Protein AF-A0A3C0HLQ2-F1 (afdb_m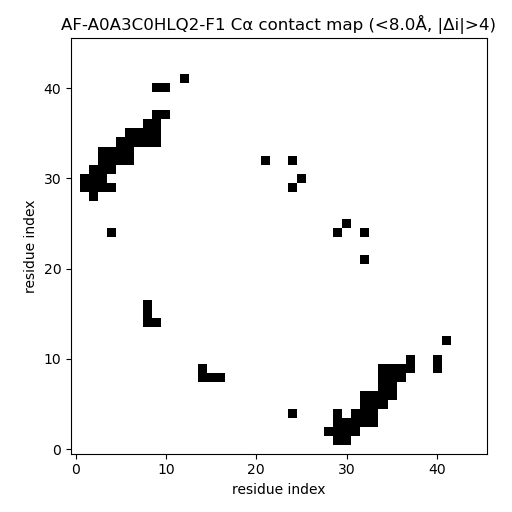onomer)

Radius of gyration: 13.45 Å; Cα contacts (8 Å, |Δi|>4): 44; chains: 1; bounding box: 34×13×40 Å

Solvent-accessible surface area (backbone atoms only — not comparable to full-atom values): 3146 Å² total; per-residue (Å²): 140,82,48,71,45,82,48,84,57,47,80,52,98,63,87,78,80,62,59,69,59,54,52,49,38,53,77,71,63,42,72,44,76,48,66,62,80,50,88,64,71,79,67,76,72,136

Foldseek 3Di:
DAAEAEDAQQQDPDRDDPVVVVVVCVVVRHPYYDYDHDPCSVVDDD

Nearest PDB structures (foldseek):
  4twg-assembly2_F  TM=4.830E-01  e=5.652E+00  Mycobacterium ulcerans Agy99
  3zr4-assembly3_E  TM=4.556E-01  e=4.009E+00  Thermotoga maritima

pLDDT: mean 87.14, std 10.88, range [67.25, 98.19]

Structure (mmCIF, N/CA/C/O backbone):
data_AF-A0A3C0HLQ2-F1
#
_entry.id   AF-A0A3C0HLQ2-F1
#
loop_
_atom_site.group_PDB
_atom_site.id
_atom_site.type_symbol
_atom_site.label_atom_id
_atom_site.label_alt_id
_atom_site.label_comp_id
_atom_site.label_asym_id
_atom_site.label_entity_id
_atom_site.label_seq_id
_atom_site.pdbx_PDB_ins_code
_atom_site.Cartn_x
_atom_site.Cartn_y
_atom_site.Cartn_z
_atom_site.occupancy
_atom_site.B_iso_or_equiv
_atom_site.auth_seq_id
_atom_site.auth_comp_id
_atom_site.auth_asym_id
_atom_site.auth_atom_id
_atom_site.pdbx_PDB_model_num
ATOM 1 N N . MET A 1 1 ? -2.517 4.250 19.701 1.00 85.81 1 MET A N 1
ATOM 2 C CA . MET A 1 1 ? -1.524 3.643 18.784 1.00 85.81 1 MET A CA 1
ATOM 3 C C . MET A 1 1 ? -2.136 3.589 17.386 1.00 85.81 1 MET A C 1
ATOM 5 O O . MET A 1 1 ? -3.328 3.319 17.313 1.00 85.81 1 MET A O 1
ATOM 9 N N . LYS A 1 2 ? -1.388 3.888 16.312 1.00 94.12 2 LYS A N 1
ATOM 10 C CA . LYS A 1 2 ? -1.865 3.834 14.911 1.00 94.12 2 LYS A CA 1
ATOM 11 C C . LYS A 1 2 ? -0.974 2.876 14.114 1.00 94.12 2 LYS A C 1
ATOM 13 O O . LYS A 1 2 ? 0.243 2.995 14.206 1.00 94.12 2 LYS A O 1
ATOM 18 N N . LEU A 1 3 ? -1.574 1.941 13.377 1.00 97.00 3 LEU A N 1
ATOM 19 C CA . LEU A 1 3 ? -0.867 0.948 12.559 1.00 97.00 3 LEU A CA 1
ATOM 20 C C . LEU A 1 3 ? -0.850 1.383 11.092 1.00 97.00 3 LEU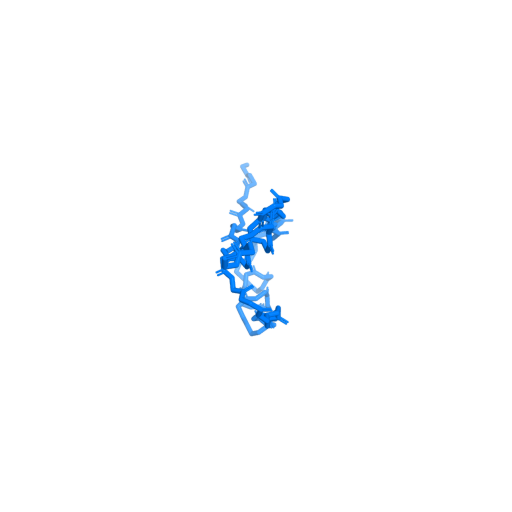 A C 1
ATOM 22 O O . LEU A 1 3 ? -1.869 1.846 10.584 1.00 97.00 3 LEU A O 1
ATOM 26 N N . GLY A 1 4 ? 0.291 1.220 10.427 1.00 96.88 4 GLY A N 1
ATOM 27 C CA . GLY A 1 4 ? 0.454 1.490 8.999 1.00 96.88 4 GLY A CA 1
ATOM 28 C C . GLY A 1 4 ? 0.967 0.257 8.258 1.00 96.88 4 GLY A C 1
ATOM 29 O O . GLY A 1 4 ? 1.777 -0.490 8.808 1.00 96.88 4 GLY A O 1
ATOM 30 N N . LEU A 1 5 ? 0.505 0.051 7.024 1.00 96.69 5 LEU A N 1
ATOM 31 C CA . LEU A 1 5 ? 0.936 -1.037 6.144 1.00 96.69 5 LEU A CA 1
ATOM 32 C C . LEU A 1 5 ? 1.831 -0.494 5.022 1.00 96.69 5 LEU A C 1
ATOM 34 O O . LEU A 1 5 ? 1.408 0.377 4.266 1.00 96.69 5 LEU A O 1
ATOM 38 N N . GLY A 1 6 ? 3.053 -1.016 4.911 1.00 94.81 6 GLY A N 1
ATOM 39 C CA . GLY A 1 6 ?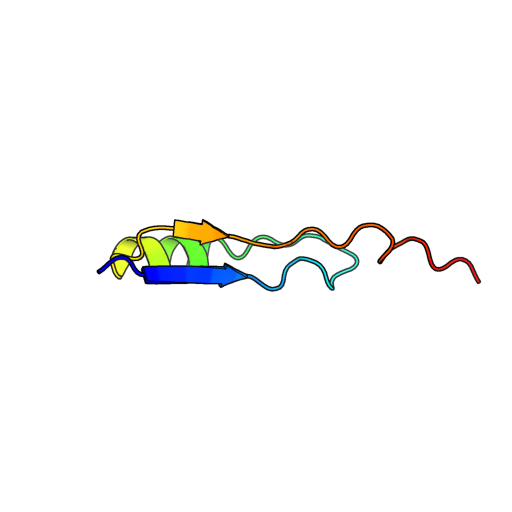 3.974 -0.707 3.814 1.00 94.81 6 GLY A CA 1
ATOM 40 C C . GLY A 1 6 ? 3.854 -1.720 2.675 1.00 94.81 6 GLY A C 1
ATOM 41 O O . GLY A 1 6 ? 3.929 -2.922 2.919 1.00 94.81 6 GLY A O 1
ATOM 42 N N . LEU A 1 7 ? 3.682 -1.242 1.442 1.00 92.88 7 LEU A N 1
ATOM 43 C CA . LEU A 1 7 ? 3.658 -2.049 0.220 1.00 92.88 7 LEU A CA 1
ATOM 44 C C . LEU A 1 7 ? 4.992 -1.935 -0.530 1.00 92.88 7 LEU A C 1
ATOM 46 O O . LEU A 1 7 ? 5.514 -0.834 -0.714 1.00 92.88 7 LEU A O 1
ATOM 50 N N . GLU A 1 8 ? 5.505 -3.052 -1.042 1.00 87.25 8 GLU A N 1
ATOM 51 C CA . GLU A 1 8 ? 6.752 -3.101 -1.821 1.00 87.25 8 GLU A CA 1
ATOM 52 C C . GLU A 1 8 ? 6.509 -2.981 -3.338 1.00 87.25 8 GLU A C 1
ATOM 54 O O . GLU A 1 8 ? 6.881 -3.859 -4.112 1.00 87.25 8 GLU A O 1
ATOM 59 N N . LEU A 1 9 ? 5.876 -1.890 -3.784 1.00 84.44 9 LEU A N 1
ATOM 60 C CA . LEU A 1 9 ? 5.533 -1.693 -5.204 1.00 84.44 9 LEU A CA 1
ATOM 61 C C . LEU A 1 9 ? 6.702 -1.167 -6.056 1.00 84.44 9 LEU A C 1
ATOM 63 O O . LEU A 1 9 ? 6.679 -1.272 -7.277 1.00 84.44 9 LEU A O 1
ATOM 67 N N . TYR A 1 10 ? 7.755 -0.651 -5.421 1.00 78.06 10 TYR A N 1
ATOM 68 C CA . TYR A 1 10 ? 8.880 0.026 -6.075 1.00 78.06 10 TYR A CA 1
ATOM 69 C C . TYR A 1 10 ? 9.870 -0.885 -6.814 1.00 78.06 10 TYR A C 1
ATOM 71 O O . TYR A 1 10 ? 10.796 -0.391 -7.452 1.00 78.06 10 TYR A O 1
ATOM 79 N N . ARG A 1 11 ? 9.742 -2.211 -6.691 1.00 73.50 11 ARG A N 1
ATOM 80 C CA . ARG A 1 11 ? 10.703 -3.179 -7.256 1.00 73.50 11 ARG A CA 1
ATOM 81 C C . ARG A 1 11 ? 10.275 -3.755 -8.604 1.00 73.50 11 ARG A C 1
ATOM 83 O O . ARG A 1 11 ? 11.040 -4.494 -9.219 1.00 73.50 11 ARG A O 1
ATOM 90 N N . ALA A 1 12 ? 9.049 -3.478 -9.035 1.00 72.94 12 ALA A N 1
ATOM 91 C CA . ALA A 1 12 ? 8.468 -4.083 -10.221 1.00 72.94 12 ALA A CA 1
ATOM 92 C C . ALA A 1 12 ? 8.589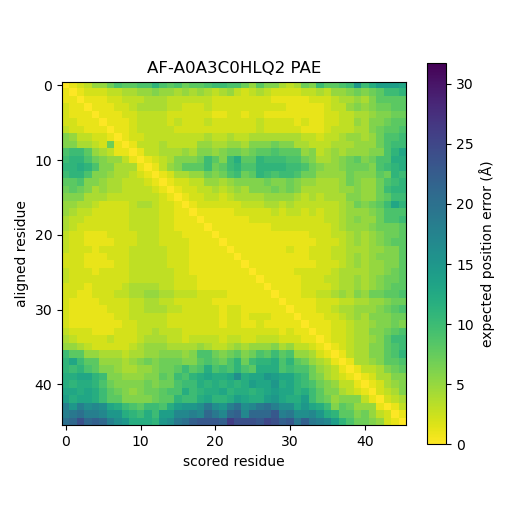 -3.156 -11.438 1.00 72.94 12 ALA A C 1
ATOM 94 O O . ALA A 1 12 ? 8.406 -1.948 -11.340 1.00 72.94 12 ALA A O 1
ATOM 95 N N . LYS A 1 13 ? 8.843 -3.746 -12.614 1.00 74.81 13 LYS A N 1
ATOM 96 C CA . LYS A 1 13 ? 8.810 -3.039 -13.909 1.00 74.81 13 LYS A CA 1
ATOM 97 C C . LYS A 1 13 ? 7.412 -2.493 -14.238 1.00 74.81 13 LYS A C 1
ATOM 99 O O . LYS A 1 13 ? 7.281 -1.517 -14.969 1.00 74.81 13 LYS A O 1
ATOM 104 N N . HIS A 1 14 ? 6.378 -3.157 -13.729 1.00 79.50 14 HIS A N 1
ATOM 105 C CA . HIS A 1 14 ? 4.980 -2.786 -13.891 1.00 79.50 14 HIS A CA 1
ATOM 106 C C . HIS A 1 14 ? 4.370 -2.544 -12.513 1.00 79.50 14 HIS A C 1
ATOM 108 O O . HIS A 1 14 ? 4.605 -3.317 -11.586 1.00 79.50 14 HIS A O 1
ATOM 114 N N . LEU A 1 15 ? 3.606 -1.460 -12.385 1.00 83.06 15 LEU A N 1
ATOM 115 C CA . LEU A 1 15 ? 2.927 -1.110 -11.146 1.00 83.06 15 LEU A CA 1
ATOM 116 C C . LEU A 1 15 ? 1.557 -1.791 -11.097 1.00 83.06 15 LEU A C 1
ATOM 118 O O . LEU A 1 15 ? 0.599 -1.294 -11.684 1.00 83.06 15 LEU A O 1
ATOM 122 N N . ASP A 1 16 ? 1.467 -2.889 -10.352 1.00 87.62 16 ASP A N 1
ATOM 123 C CA . ASP A 1 16 ? 0.201 -3.539 -10.016 1.00 87.62 16 ASP A CA 1
ATOM 124 C C . ASP A 1 16 ? -0.166 -3.230 -8.563 1.00 87.62 16 ASP A C 1
ATOM 126 O O . ASP A 1 16 ? 0.508 -3.657 -7.624 1.00 87.62 16 ASP A O 1
ATOM 130 N N . VAL A 1 17 ? -1.237 -2.460 -8.362 1.00 90.19 17 VAL A N 1
ATOM 131 C CA . VAL A 1 17 ? -1.698 -2.081 -7.019 1.00 90.19 17 VAL A CA 1
ATOM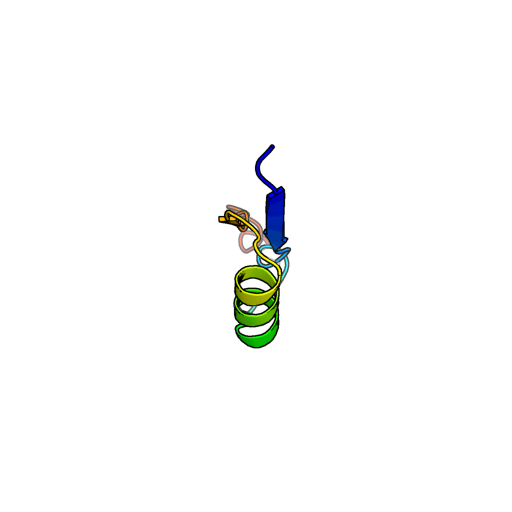 132 C C . VAL A 1 17 ? -2.571 -3.202 -6.434 1.00 90.19 17 VAL A C 1
ATOM 134 O O . VAL A 1 17 ? -3.633 -3.490 -6.991 1.00 90.19 17 VAL A O 1
ATOM 137 N N . PRO A 1 18 ? -2.202 -3.812 -5.288 1.00 92.94 18 PRO A N 1
ATOM 138 C CA . PRO A 1 18 ? -2.950 -4.918 -4.695 1.00 92.94 18 PRO A CA 1
ATOM 139 C C . PRO A 1 18 ? -4.178 -4.406 -3.924 1.00 92.94 18 PRO A C 1
ATOM 141 O O . PRO A 1 18 ? -4.178 -4.335 -2.693 1.00 92.94 18 PRO A O 1
ATOM 144 N N . LEU A 1 19 ? -5.239 -4.036 -4.647 1.00 95.19 19 LEU A N 1
ATOM 145 C CA . LEU A 1 19 ? -6.461 -3.452 -4.072 1.00 95.19 19 LEU A CA 1
ATOM 146 C C . LEU A 1 19 ? -7.124 -4.335 -3.007 1.00 95.19 19 LEU A C 1
ATOM 148 O O . LEU A 1 19 ? -7.647 -3.814 -2.019 1.00 95.19 19 LEU A O 1
ATOM 152 N N . ASP A 1 20 ? -7.055 -5.657 -3.158 1.00 97.25 20 ASP A N 1
ATOM 153 C CA . ASP A 1 20 ? -7.597 -6.596 -2.173 1.00 97.25 20 ASP A CA 1
ATOM 154 C C . ASP A 1 20 ? -6.877 -6.484 -0.824 1.00 97.25 20 ASP A C 1
ATOM 156 O O . ASP A 1 20 ? -7.515 -6.487 0.230 1.00 97.25 20 ASP A O 1
ATOM 160 N N . LEU A 1 21 ? -5.552 -6.308 -0.847 1.00 96.50 21 LEU A N 1
ATOM 161 C CA . LEU A 1 21 ? -4.746 -6.122 0.357 1.00 96.50 21 LEU A CA 1
ATOM 162 C C . LEU A 1 21 ? -5.023 -4.765 1.010 1.00 96.50 21 LEU A C 1
ATOM 164 O O . LEU A 1 21 ? -5.147 -4.690 2.231 1.00 96.50 21 LEU A O 1
ATOM 168 N N . VAL A 1 22 ? -5.168 -3.705 0.209 1.00 96.88 22 VAL A N 1
ATOM 169 C CA . VAL A 1 22 ? -5.553 -2.371 0.706 1.00 96.88 22 VAL A CA 1
ATOM 170 C C . VAL A 1 22 ? -6.919 -2.434 1.394 1.00 96.88 22 VAL A C 1
ATOM 172 O O . VAL A 1 22 ? -7.079 -1.945 2.510 1.00 96.88 22 VAL A O 1
ATOM 175 N N . THR A 1 23 ? -7.885 -3.104 0.767 1.00 97.88 23 THR A N 1
ATOM 176 C CA . THR A 1 23 ? -9.236 -3.285 1.314 1.00 97.88 23 THR A CA 1
A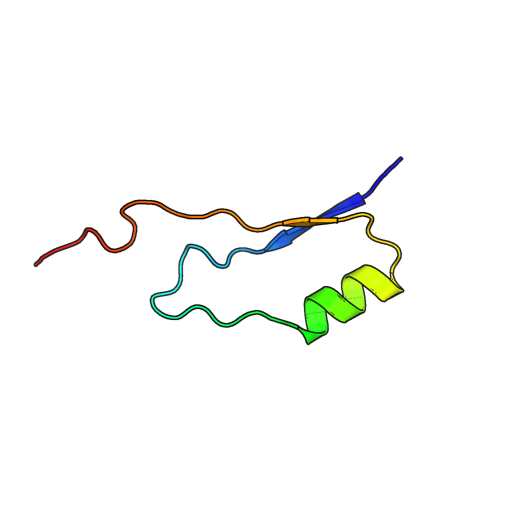TOM 177 C C . THR A 1 23 ? -9.218 -4.127 2.590 1.00 97.88 23 THR A C 1
ATOM 179 O O . THR A 1 23 ? -9.945 -3.841 3.542 1.00 97.88 23 THR A O 1
ATOM 182 N N . ALA A 1 24 ? -8.380 -5.164 2.648 1.00 98.06 24 ALA A N 1
ATOM 183 C CA . ALA A 1 24 ? -8.199 -5.955 3.859 1.00 98.06 24 ALA A CA 1
ATOM 184 C C . ALA A 1 24 ? -7.586 -5.122 4.997 1.00 98.06 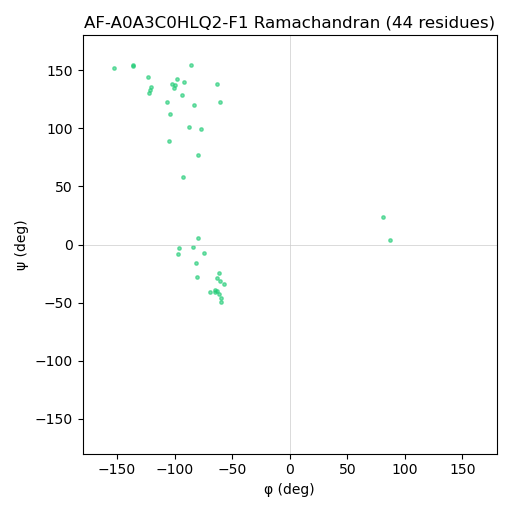24 ALA A C 1
ATOM 186 O O . ALA A 1 24 ? -8.044 -5.226 6.134 1.00 98.06 24 ALA A O 1
ATOM 187 N N . ALA A 1 25 ? -6.601 -4.271 4.701 1.00 97.81 25 ALA A N 1
ATOM 188 C CA . ALA A 1 25 ? -5.985 -3.382 5.683 1.00 97.81 25 ALA A CA 1
ATOM 189 C C . ALA A 1 25 ? -7.003 -2.397 6.283 1.00 97.81 25 ALA A C 1
ATOM 191 O O . ALA A 1 25 ? -7.041 -2.232 7.503 1.00 97.81 25 ALA A O 1
ATOM 192 N N . ASP A 1 26 ? -7.871 -1.814 5.450 1.00 97.00 26 ASP A N 1
ATOM 193 C CA . ASP A 1 26 ? -8.967 -0.944 5.898 1.00 97.00 26 ASP A CA 1
ATOM 194 C C . ASP A 1 26 ? -9.931 -1.685 6.841 1.00 97.00 26 ASP A C 1
ATOM 196 O O . ASP A 1 26 ? -10.169 -1.258 7.972 1.00 97.00 26 ASP A O 1
ATOM 200 N N . ARG A 1 27 ? -10.387 -2.884 6.447 1.00 98.12 27 ARG A N 1
ATOM 201 C CA . ARG A 1 27 ? -11.268 -3.730 7.279 1.00 98.12 27 ARG A CA 1
ATOM 202 C C . ARG A 1 27 ? -10.648 -4.134 8.617 1.00 98.12 27 ARG A C 1
ATOM 204 O O . ARG A 1 27 ? -11.373 -4.332 9.589 1.00 98.12 27 ARG A O 1
ATOM 211 N N . LEU A 1 28 ? -9.327 -4.282 8.666 1.00 97.75 28 LEU A N 1
ATOM 212 C CA . LEU A 1 28 ? -8.575 -4.628 9.876 1.00 97.75 28 LE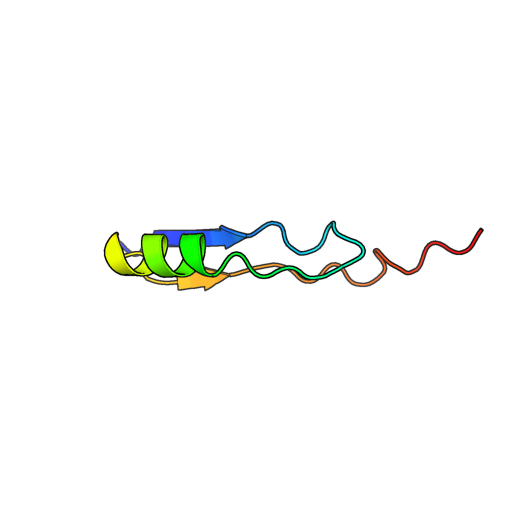U A CA 1
ATOM 213 C C . LEU A 1 28 ? -8.249 -3.406 10.753 1.00 97.75 28 LEU A C 1
ATOM 215 O O . LEU A 1 28 ? -7.671 -3.570 11.827 1.00 97.75 28 LEU A O 1
ATOM 219 N N . GLY A 1 29 ? -8.621 -2.193 10.329 1.00 97.75 29 GLY A N 1
ATOM 220 C CA . GLY A 1 29 ? -8.433 -0.966 11.102 1.00 97.75 29 GLY A CA 1
ATOM 221 C C . GLY A 1 29 ? -7.025 -0.377 11.015 1.00 97.75 29 GLY A C 1
ATOM 222 O O . GLY A 1 29 ? -6.606 0.353 11.921 1.00 97.75 29 GLY A O 1
ATOM 223 N N . PHE A 1 30 ? -6.273 -0.678 9.951 1.00 98.19 30 PHE A N 1
ATOM 224 C CA . PHE A 1 30 ? -5.037 0.051 9.674 1.00 98.19 30 PHE A CA 1
ATOM 225 C C . PHE A 1 30 ? -5.359 1.521 9.406 1.00 98.19 30 PHE A C 1
ATOM 227 O O . PHE A 1 30 ? -6.307 1.863 8.709 1.00 98.19 30 PHE A O 1
ATOM 234 N N . HIS A 1 31 ? -4.543 2.409 9.960 1.00 97.94 31 HIS A N 1
ATOM 235 C CA . HIS A 1 31 ? -4.733 3.847 9.817 1.00 97.94 31 HIS A CA 1
ATOM 236 C C . HIS A 1 31 ? -4.200 4.366 8.475 1.00 97.94 31 HIS A C 1
ATOM 238 O O . HIS A 1 31 ? -4.637 5.409 7.992 1.00 97.94 31 HIS A O 1
ATOM 244 N N . SER A 1 32 ? -3.202 3.703 7.894 1.00 97.12 32 SER A N 1
ATOM 245 C CA . SER A 1 32 ? -2.612 4.127 6.627 1.00 97.12 32 SER A CA 1
ATOM 246 C C . SER A 1 32 ? -2.015 2.965 5.846 1.00 97.12 32 SER A C 1
ATOM 248 O O . SER A 1 32 ? -1.537 1.984 6.417 1.00 97.12 32 SER A O 1
ATOM 250 N N . VAL A 1 33 ? -1.995 3.124 4.525 1.00 96.50 33 VAL A N 1
ATOM 251 C CA . VAL A 1 33 ? -1.240 2.285 3.595 1.00 96.50 33 VAL A CA 1
ATOM 252 C C . VAL A 1 33 ? -0.281 3.194 2.836 1.00 96.50 33 VAL A C 1
ATOM 254 O O . VAL A 1 33 ? -0.675 4.274 2.398 1.00 96.50 33 VAL A O 1
ATOM 257 N N . TRP A 1 34 ? 0.980 2.793 2.721 1.00 94.69 34 TRP A N 1
ATOM 258 C CA . TRP A 1 34 ? 2.018 3.568 2.047 1.00 94.69 34 TRP A CA 1
ATOM 259 C C . TRP A 1 34 ? 2.866 2.662 1.161 1.00 94.69 34 TRP A C 1
ATOM 261 O O . TRP A 1 34 ? 2.993 1.465 1.404 1.00 94.69 34 TRP A O 1
ATOM 271 N N . THR A 1 35 ? 3.467 3.237 0.129 1.00 90.94 35 THR A N 1
ATOM 272 C CA . THR A 1 35 ? 4.501 2.583 -0.669 1.00 90.94 35 THR A CA 1
ATOM 273 C C . THR A 1 35 ? 5.618 3.582 -0.925 1.00 90.94 35 THR A C 1
ATOM 275 O O . THR A 1 35 ? 5.383 4.791 -0.888 1.00 90.94 35 THR A O 1
ATOM 278 N N . ALA A 1 36 ? 6.831 3.085 -1.132 1.00 86.31 36 ALA A N 1
ATOM 279 C CA . ALA A 1 36 ? 7.940 3.916 -1.570 1.00 86.31 36 ALA A CA 1
ATOM 280 C C . ALA A 1 36 ? 7.929 4.039 -3.099 1.00 86.31 36 ALA A C 1
ATOM 282 O O . ALA A 1 36 ? 7.448 3.150 -3.796 1.00 86.31 36 ALA A O 1
ATOM 283 N N . GLU A 1 37 ? 8.505 5.120 -3.608 1.00 79.69 37 GLU A N 1
ATOM 284 C CA . GLU A 1 37 ? 8.939 5.228 -4.998 1.00 79.69 37 GLU A CA 1
ATOM 285 C C . GLU A 1 37 ? 10.455 4.991 -5.029 1.00 79.69 37 GLU A C 1
ATOM 287 O O . GLU A 1 37 ? 11.179 5.533 -4.191 1.00 79.69 37 GLU A O 1
ATOM 292 N N . ALA A 1 38 ? 10.950 4.172 -5.961 1.00 77.69 38 ALA A N 1
ATOM 293 C CA . ALA A 1 38 ? 12.387 3.973 -6.150 1.00 77.69 38 ALA A CA 1
ATOM 294 C C . ALA A 1 38 ? 12.854 4.720 -7.397 1.00 77.69 38 ALA A C 1
ATOM 296 O O . ALA A 1 38 ? 12.887 4.176 -8.499 1.00 77.69 38 ALA A O 1
ATOM 297 N N . TYR A 1 39 ? 13.229 5.982 -7.200 1.00 71.62 39 TYR A N 1
ATOM 298 C CA . TYR A 1 39 ? 13.798 6.808 -8.256 1.00 71.62 39 TYR A CA 1
ATOM 299 C C . TYR A 1 39 ? 15.096 6.171 -8.779 1.00 71.62 39 TYR A C 1
ATOM 301 O O . TYR A 1 39 ? 16.020 5.912 -8.006 1.00 71.62 39 TYR A O 1
ATOM 309 N N . GLY A 1 40 ? 15.161 5.894 -10.082 1.00 70.81 40 GLY A N 1
ATOM 310 C CA . GLY A 1 40 ? 16.319 5.271 -10.724 1.00 70.81 40 GLY A CA 1
ATOM 311 C C . GLY A 1 40 ? 16.343 3.739 -10.705 1.00 70.81 40 GLY A C 1
ATOM 312 O O . GLY A 1 40 ? 17.298 3.155 -11.214 1.00 70.81 40 GLY A O 1
ATOM 313 N N . ALA A 1 41 ? 15.306 3.067 -10.189 1.00 68.50 41 ALA A N 1
ATOM 314 C CA . ALA A 1 41 ? 15.153 1.616 -10.363 1.00 68.50 41 ALA A CA 1
ATOM 315 C C . ALA A 1 41 ? 15.011 1.211 -11.846 1.00 68.50 41 ALA A C 1
ATOM 317 O O . ALA A 1 41 ? 15.352 0.092 -12.226 1.00 68.50 41 ALA A O 1
ATOM 318 N N . ASP A 1 42 ? 14.551 2.137 -12.685 1.00 70.62 42 ASP A N 1
ATOM 319 C CA . ASP A 1 42 ? 14.439 2.033 -14.138 1.00 70.62 42 ASP A CA 1
ATOM 320 C C . ASP A 1 42 ? 15.635 2.646 -14.894 1.00 70.62 42 ASP A C 1
ATOM 322 O O . ASP A 1 42 ? 15.709 2.534 -16.115 1.00 70.62 42 ASP A O 1
ATOM 326 N N . ALA A 1 43 ? 16.603 3.251 -14.193 1.00 71.31 43 ALA A N 1
ATOM 327 C CA . ALA A 1 43 ? 17.759 3.921 -14.800 1.00 71.31 43 ALA A CA 1
ATOM 328 C C . ALA A 1 43 ? 18.876 2.957 -15.250 1.00 71.31 43 ALA A C 1
ATOM 330 O O . ALA A 1 43 ? 19.942 3.392 -15.690 1.00 71.31 43 ALA A O 1
ATOM 331 N N . LEU A 1 44 ? 18.648 1.644 -15.163 1.00 67.81 44 LEU A N 1
ATOM 332 C CA . LEU A 1 44 ? 19.547 0.627 -15.704 1.00 67.81 44 LEU A CA 1
ATOM 333 C C . LEU A 1 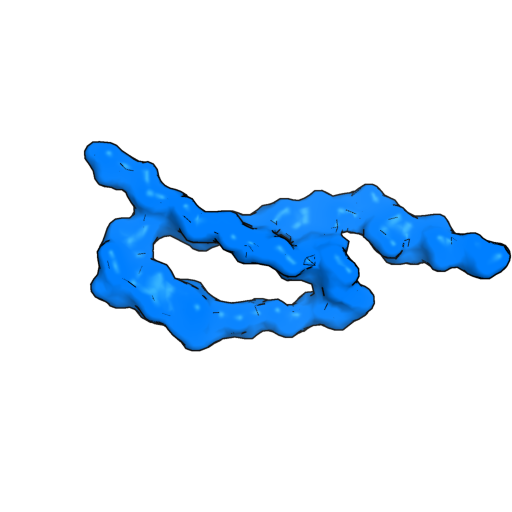44 ? 19.372 0.533 -17.226 1.00 67.81 44 LEU A C 1
ATOM 335 O O . LEU A 1 44 ? 18.455 -0.114 -17.728 1.00 67.81 44 LEU A O 1
ATOM 339 N N . SER A 1 45 ? 20.281 1.185 -17.952 1.00 67.25 45 SER A N 1
ATOM 340 C CA . SER A 1 45 ? 20.483 0.987 -19.393 1.00 67.25 45 SER A CA 1
ATOM 341 C C . SER A 1 45 ? 21.558 -0.094 -19.625 1.00 67.25 45 SER A C 1
ATOM 343 O O . SER A 1 45 ? 22.527 -0.102 -18.863 1.00 67.25 45 SER A O 1
ATOM 345 N N . PRO A 1 46 ? 21.394 -1.006 -20.609 1.00 68.69 46 PRO A N 1
ATOM 346 C CA . PRO A 1 46 ? 22.396 -2.023 -20.956 1.00 68.69 46 PRO A CA 1
ATOM 347 C C . PRO A 1 46 ? 23.762 -1.455 -21.350 1.00 68.69 46 PRO A C 1
ATOM 349 O O . PRO A 1 46 ? 23.793 -0.353 -21.945 1.00 68.69 46 PRO A O 1
#

Mean predicted aligned error: 4.94 Å

Sequence (46 aa):
MKLGLGLELYRAKHLDVPLDLVTAADRLGFHSVWTAEAYGADALSP

Secondary structure (DSSP, 8-state):
---EEEE-GGG-SS----HHHHHHHHHTT-SEEEE---TTTT----